Protein AF-A0A528FKL4-F1 (afdb_monomer)

Radius of gyration: 16.61 Å; Cα contacts (8 Å, |Δi|>4): 44; chains: 1; bounding box: 34×26×49 Å

pLDDT: mean 92.99, std 4.27, range [74.69, 98.38]

Secondary structure (DSSP, 8-state):
-HHHHTSS--------S--------TTSTTTTSHHHHHHHHHH--HHHHHHHHHTT-S----SSS--TTSTT--PPP-

Sequence (78 aa):
IDILDQMDLVKSEVATATTLVARTNITHKPYDDQRVRNALQMAVDNNAVLELGYAGRGTVGENHHVSPIHPEYFPLPK

Mean predicted aligned error: 4.28 Å

Structure (mmCIF, N/CA/C/O backbone):
data_AF-A0A528FKL4-F1
#
_entry.id   AF-A0A528FKL4-F1
#
loop_
_atom_site.group_PDB
_atom_site.id
_atom_site.type_symbol
_atom_site.label_atom_id
_atom_site.label_alt_id
_atom_site.label_comp_id
_atom_site.label_asym_id
_atom_site.label_entity_id
_atom_site.label_seq_id
_atom_site.pdbx_PDB_ins_code
_atom_site.Cartn_x
_atom_site.Cartn_y
_atom_site.Cartn_z
_atom_site.occupancy
_atom_site.B_iso_or_equiv
_atom_site.auth_seq_id
_atom_site.auth_comp_id
_atom_site.auth_asym_id
_atom_site.auth_atom_id
_atom_site.pdbx_PDB_model_num
ATOM 1 N N . ILE A 1 1 ? -1.104 -7.356 20.305 1.00 81.94 1 ILE A N 1
ATOM 2 C CA . ILE A 1 1 ? 0.173 -8.113 20.319 1.00 81.94 1 ILE A CA 1
ATOM 3 C C . ILE A 1 1 ? -0.136 -9.315 21.163 1.00 81.94 1 ILE A C 1
ATOM 5 O O . ILE A 1 1 ? -0.540 -9.106 22.294 1.00 81.94 1 ILE A O 1
ATOM 9 N N . ASP A 1 2 ? 0.055 -10.513 20.634 1.00 82.56 2 ASP A N 1
ATOM 10 C CA . ASP A 1 2 ? -0.603 -11.723 21.130 1.00 82.56 2 ASP A CA 1
ATOM 11 C C . ASP A 1 2 ? -0.352 -11.979 22.623 1.00 82.56 2 ASP A C 1
ATOM 13 O O . ASP A 1 2 ? -1.261 -12.367 23.345 1.00 82.56 2 ASP A O 1
ATOM 17 N N . ILE A 1 3 ? 0.848 -11.658 23.119 1.00 87.69 3 ILE A N 1
ATOM 18 C CA . ILE A 1 3 ? 1.176 -11.760 24.550 1.00 87.69 3 ILE A CA 1
ATOM 19 C C . ILE A 1 3 ? 0.394 -10.769 25.430 1.00 87.69 3 ILE A C 1
ATOM 21 O O . ILE A 1 3 ? 0.033 -11.094 26.553 1.00 87.69 3 ILE A O 1
ATOM 25 N N . LEU A 1 4 ? 0.113 -9.567 24.918 1.00 87.50 4 LEU A N 1
ATOM 26 C CA . LEU A 1 4 ? -0.699 -8.549 25.591 1.00 87.50 4 LEU A CA 1
ATOM 27 C C . LEU A 1 4 ? -2.194 -8.857 25.463 1.00 87.50 4 LEU A C 1
ATOM 29 O O . LEU A 1 4 ? -2.956 -8.510 26.355 1.00 87.50 4 LEU A O 1
ATOM 33 N N . ASP A 1 5 ? -2.604 -9.519 24.377 1.00 86.12 5 ASP A N 1
ATOM 34 C CA . ASP A 1 5 ? -3.996 -9.927 24.149 1.00 86.12 5 ASP A CA 1
ATOM 35 C C . ASP A 1 5 ? -4.433 -11.050 25.127 1.00 86.12 5 ASP A C 1
ATOM 37 O O . ASP A 1 5 ? -5.624 -11.275 25.312 1.00 86.12 5 ASP A O 1
ATOM 41 N N . GLN A 1 6 ? -3.486 -11.731 25.792 1.00 91.25 6 GLN A N 1
ATOM 42 C CA . GLN A 1 6 ? -3.750 -12.691 26.879 1.00 91.25 6 GLN A CA 1
ATOM 43 C C . GLN A 1 6 ? -3.976 -12.030 28.247 1.00 91.25 6 GLN A C 1
ATOM 45 O O . GLN A 1 6 ? -4.328 -12.706 29.214 1.00 91.25 6 GLN A O 1
ATOM 50 N N . MET A 1 7 ? -3.734 -10.725 28.353 1.00 90.56 7 MET A N 1
ATOM 51 C CA . MET A 1 7 ? -3.974 -9.966 29.573 1.00 90.56 7 MET A CA 1
ATOM 52 C C . MET A 1 7 ? -5.425 -9.470 29.572 1.00 90.56 7 MET A C 1
ATOM 54 O O . MET A 1 7 ? -5.948 -9.103 28.524 1.00 90.56 7 MET A O 1
ATOM 58 N N . ASP A 1 8 ? -6.065 -9.405 30.740 1.00 90.19 8 ASP A N 1
ATOM 59 C CA . ASP A 1 8 ? -7.433 -8.877 30.911 1.00 90.19 8 ASP A CA 1
ATOM 60 C C . ASP A 1 8 ? -7.459 -7.334 30.841 1.00 90.19 8 ASP A C 1
ATOM 62 O O . ASP A 1 8 ? -7.850 -6.631 31.771 1.00 90.19 8 ASP A O 1
ATOM 66 N N . LEU A 1 9 ? -6.913 -6.786 29.754 1.00 91.94 9 LEU A N 1
ATOM 67 C CA . LEU A 1 9 ? -6.784 -5.356 29.505 1.00 91.94 9 LEU A CA 1
ATOM 68 C C . LEU A 1 9 ? -7.760 -4.914 28.417 1.00 91.94 9 LEU A C 1
ATOM 70 O O . LEU A 1 9 ? -8.040 -5.635 27.460 1.00 91.94 9 LEU A O 1
ATOM 74 N N . VAL A 1 10 ? -8.220 -3.667 28.514 1.00 90.69 10 VAL A N 1
ATOM 75 C CA . VAL A 1 10 ? -9.011 -3.049 27.448 1.00 90.69 10 VAL A CA 1
ATOM 76 C C . VAL A 1 10 ? -8.095 -2.714 26.273 1.00 90.69 10 VAL A C 1
ATOM 78 O O . VAL A 1 10 ? -7.198 -1.876 26.384 1.00 90.69 10 VAL A O 1
ATOM 81 N N . LYS A 1 11 ? -8.347 -3.346 25.127 1.00 88.44 11 LYS A N 1
ATOM 82 C CA . LYS A 1 11 ? -7.674 -3.033 23.867 1.00 88.44 11 LYS A CA 1
ATOM 83 C C . LYS A 1 11 ? -8.330 -1.824 23.206 1.00 88.44 11 LYS A C 1
ATOM 85 O O . LYS A 1 11 ? -9.543 -1.795 23.019 1.00 88.44 11 LYS A O 1
ATOM 90 N N . SER A 1 12 ? -7.518 -0.848 22.821 1.00 89.69 12 SER A N 1
ATOM 91 C CA . SER A 1 12 ? -7.926 0.258 21.958 1.00 89.69 12 SER A CA 1
ATOM 92 C C . SER A 1 12 ? -7.077 0.251 20.693 1.00 89.69 12 SER A C 1
ATOM 94 O O . SER A 1 12 ? -5.880 -0.039 20.731 1.00 89.69 12 SER A O 1
ATOM 96 N N . GLU A 1 13 ? -7.703 0.551 19.560 1.00 87.56 13 GLU A N 1
ATOM 97 C CA . GLU A 1 13 ? -7.005 0.750 18.297 1.00 87.56 13 GLU A CA 1
ATOM 98 C C . GLU A 1 13 ? -7.574 1.964 17.572 1.00 87.56 13 GLU A C 1
ATOM 100 O O . GLU A 1 13 ? -8.746 2.312 17.723 1.00 87.56 13 GLU A O 1
ATOM 105 N N . VAL A 1 14 ? -6.724 2.616 16.786 1.00 89.94 14 VAL A N 1
ATOM 106 C CA . VAL A 1 14 ? -7.125 3.693 15.889 1.00 89.94 14 VAL A CA 1
ATOM 107 C C . VAL A 1 14 ? -6.335 3.561 14.598 1.00 89.94 14 VAL A C 1
ATOM 109 O O . VAL A 1 14 ? -5.118 3.365 14.620 1.00 89.94 14 VAL A O 1
ATOM 112 N N . ALA A 1 15 ? -7.027 3.653 13.466 1.00 88.56 15 ALA A N 1
ATOM 113 C CA . ALA A 1 15 ? -6.372 3.693 12.169 1.00 88.56 15 ALA A CA 1
ATOM 114 C C . ALA A 1 15 ? -5.567 4.993 12.037 1.00 88.56 15 ALA A C 1
ATOM 116 O O . ALA A 1 15 ? -6.068 6.081 12.325 1.00 88.56 15 ALA A O 1
ATOM 117 N N . THR A 1 16 ? -4.321 4.886 11.579 1.00 92.31 16 THR A N 1
ATOM 118 C CA . THR A 1 16 ? -3.484 6.042 11.246 1.00 92.31 16 THR A CA 1
ATOM 119 C C . THR A 1 16 ? -3.343 6.165 9.731 1.00 92.31 16 THR A C 1
ATOM 121 O O . THR A 1 16 ? -3.544 5.207 8.988 1.00 92.31 16 THR A O 1
ATOM 124 N N . ALA A 1 17 ? -2.950 7.347 9.253 1.00 93.19 17 ALA A N 1
ATOM 125 C CA . ALA A 1 17 ? -2.624 7.557 7.841 1.00 93.19 17 ALA A CA 1
ATOM 126 C C . ALA A 1 17 ? -1.223 7.024 7.456 1.00 93.19 17 ALA A C 1
ATOM 128 O O . ALA A 1 17 ? -0.750 7.256 6.341 1.00 93.19 17 ALA A O 1
ATOM 129 N N . THR A 1 18 ? -0.521 6.339 8.366 1.00 92.38 18 THR A N 1
ATOM 130 C CA . THR A 1 18 ? 0.810 5.783 8.099 1.00 92.38 18 THR A CA 1
ATOM 131 C C . THR A 1 18 ? 0.716 4.681 7.048 1.00 92.38 18 THR A C 1
ATOM 133 O O . THR A 1 18 ? -0.042 3.732 7.204 1.00 92.38 18 THR A O 1
ATOM 136 N N . THR A 1 19 ? 1.517 4.790 5.987 1.00 91.50 19 THR A N 1
ATOM 137 C CA . THR A 1 19 ? 1.525 3.827 4.877 1.00 91.50 19 THR A CA 1
ATOM 138 C C . THR A 1 19 ? 2.909 3.204 4.734 1.00 91.50 19 THR A C 1
ATOM 140 O O . THR A 1 19 ? 3.905 3.921 4.612 1.00 91.50 19 THR A O 1
ATOM 143 N N . LEU A 1 20 ? 2.981 1.871 4.728 1.00 91.62 20 LEU A N 1
ATOM 144 C CA . LEU A 1 20 ? 4.196 1.140 4.374 1.00 91.62 20 LEU A CA 1
ATOM 145 C C . LEU A 1 20 ? 4.318 1.084 2.849 1.00 91.62 20 LEU A C 1
ATOM 147 O O . LEU A 1 20 ? 3.381 0.688 2.162 1.00 91.62 20 LEU A O 1
ATOM 151 N N . VAL A 1 21 ? 5.473 1.486 2.318 1.00 93.62 21 VAL A N 1
ATOM 152 C CA . VAL A 1 21 ? 5.708 1.553 0.871 1.00 93.62 21 VAL A CA 1
ATOM 153 C C . VAL A 1 21 ? 7.052 0.918 0.536 1.00 93.62 21 VAL A C 1
ATOM 155 O O . VAL A 1 21 ? 8.080 1.307 1.090 1.00 93.62 21 VAL A O 1
ATOM 158 N N . ALA A 1 22 ? 7.056 0.001 -0.430 1.00 93.69 22 ALA A N 1
ATOM 159 C CA . ALA A 1 22 ? 8.267 -0.491 -1.077 1.00 93.69 22 ALA A CA 1
ATOM 160 C C . ALA A 1 22 ? 8.431 0.191 -2.442 1.00 93.69 22 ALA A C 1
ATOM 162 O O . ALA A 1 22 ? 7.488 0.274 -3.226 1.00 93.69 22 ALA A O 1
ATOM 163 N N . ARG A 1 23 ? 9.632 0.702 -2.729 1.00 94.75 23 ARG A N 1
ATOM 164 C CA . ARG A 1 23 ? 9.948 1.373 -3.997 1.00 94.75 23 ARG A CA 1
ATOM 165 C C . ARG A 1 23 ? 11.256 0.854 -4.562 1.00 94.75 23 A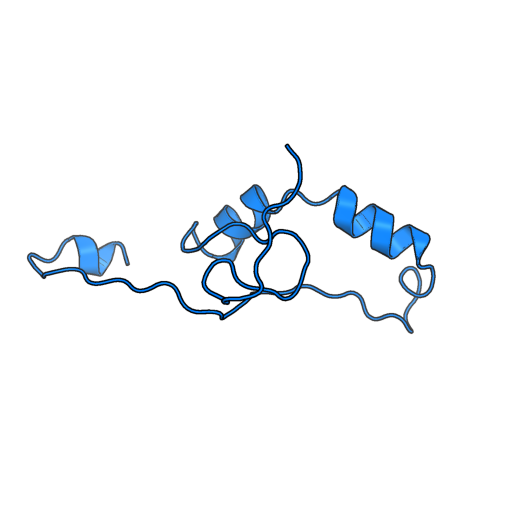RG A C 1
ATOM 167 O O . ARG A 1 23 ? 12.218 0.621 -3.838 1.00 94.75 23 ARG A O 1
ATOM 174 N N . THR A 1 24 ? 11.289 0.725 -5.878 1.00 97.25 24 THR A N 1
ATOM 175 C CA . THR A 1 24 ? 12.494 0.364 -6.620 1.00 97.25 24 THR A CA 1
ATOM 176 C C . THR A 1 24 ? 13.406 1.575 -6.795 1.00 97.25 24 THR A C 1
ATOM 178 O O . THR A 1 24 ? 12.922 2.689 -7.009 1.00 97.25 24 THR A O 1
ATOM 181 N N . ASN A 1 25 ? 14.721 1.361 -6.797 1.00 97.75 25 ASN A N 1
ATOM 182 C CA . ASN A 1 25 ? 15.676 2.410 -7.146 1.00 97.75 25 ASN A CA 1
ATOM 183 C C . ASN A 1 25 ? 15.673 2.663 -8.664 1.00 97.75 25 ASN A C 1
ATOM 185 O O . ASN A 1 25 ? 16.227 1.872 -9.421 1.00 97.75 25 ASN A O 1
ATOM 189 N N . ILE A 1 26 ? 15.080 3.778 -9.098 1.00 97.38 26 ILE A N 1
ATOM 190 C CA . ILE A 1 26 ? 14.845 4.086 -10.519 1.00 97.38 26 ILE A CA 1
ATOM 191 C C . ILE A 1 26 ? 16.117 4.329 -11.343 1.00 97.38 26 ILE A C 1
ATOM 193 O O . ILE A 1 26 ? 16.033 4.381 -12.562 1.00 97.38 26 ILE A O 1
ATOM 197 N N . THR A 1 27 ? 17.283 4.514 -10.720 1.00 97.38 27 THR A N 1
ATOM 198 C CA . THR A 1 27 ? 18.554 4.696 -11.448 1.00 97.38 27 THR A CA 1
ATOM 199 C C . THR A 1 27 ? 19.338 3.393 -11.600 1.00 97.38 27 THR A C 1
ATOM 201 O O . THR A 1 27 ? 20.413 3.387 -12.198 1.00 97.38 27 THR A O 1
ATOM 204 N N . HIS A 1 28 ? 18.817 2.283 -11.069 1.00 98.19 28 HIS A N 1
ATOM 205 C CA . HIS A 1 28 ? 19.487 0.992 -11.071 1.00 98.19 28 HIS A CA 1
ATOM 206 C C . HIS A 1 28 ? 18.745 -0.011 -11.954 1.00 98.19 28 HIS A C 1
ATOM 208 O O . HIS A 1 28 ? 17.561 -0.273 -11.746 1.00 98.19 28 HIS A O 1
ATOM 214 N N . LYS A 1 29 ? 19.449 -0.614 -12.916 1.00 97.75 29 LYS A N 1
ATOM 215 C CA . LYS A 1 29 ? 18.880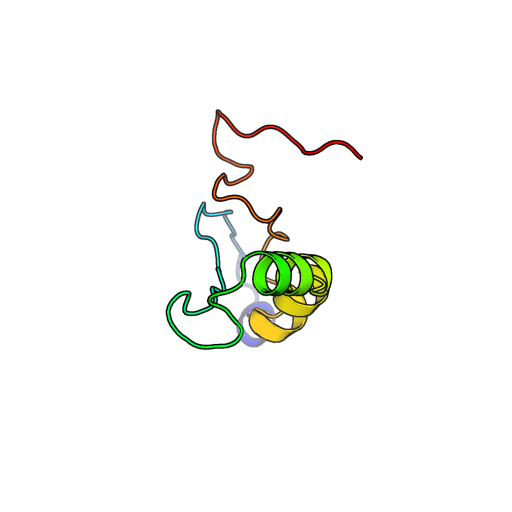 -1.658 -13.780 1.00 97.75 29 LYS A CA 1
ATOM 216 C C . LYS A 1 29 ? 18.401 -2.858 -12.940 1.00 97.75 29 LYS A C 1
ATOM 218 O O . LYS A 1 29 ? 19.114 -3.240 -12.013 1.00 97.75 29 LYS A O 1
ATOM 223 N N . PRO A 1 30 ? 17.236 -3.470 -13.240 1.00 97.19 30 PRO A N 1
ATOM 224 C CA . PRO A 1 30 ? 16.343 -3.207 -14.380 1.00 97.19 30 PRO A CA 1
ATOM 225 C C . PRO A 1 30 ? 15.223 -2.183 -14.095 1.00 97.19 30 PRO A C 1
ATOM 227 O O . PRO A 1 30 ? 14.265 -2.085 -14.858 1.00 97.19 30 PRO A O 1
ATOM 230 N N . TYR A 1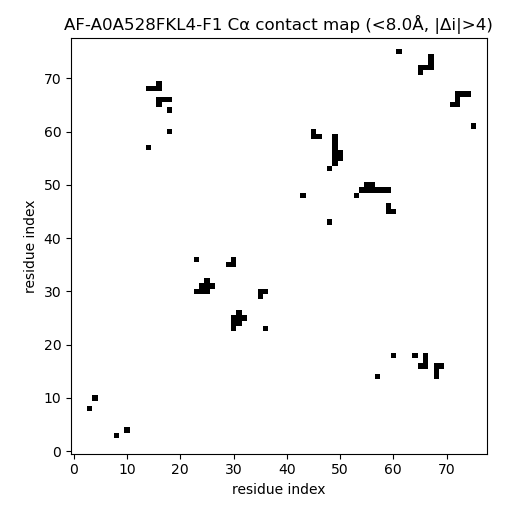 31 ? 15.284 -1.462 -12.974 1.00 98.31 31 TYR A N 1
ATOM 231 C CA . TYR A 1 31 ? 14.205 -0.586 -12.509 1.00 98.31 31 TYR A CA 1
ATOM 232 C C . TYR A 1 31 ? 14.215 0.812 -13.133 1.00 98.31 31 TYR A C 1
ATOM 234 O O . TYR A 1 31 ? 13.311 1.604 -12.859 1.00 98.31 31 TYR A O 1
ATOM 242 N N . ASP A 1 32 ? 15.200 1.118 -13.974 1.00 97.94 32 ASP A N 1
ATOM 243 C CA . ASP A 1 32 ? 15.206 2.282 -14.858 1.00 97.94 32 ASP A CA 1
ATOM 244 C C . ASP A 1 32 ? 14.064 2.222 -15.888 1.00 97.94 32 ASP A C 1
ATOM 246 O O . ASP A 1 32 ? 13.446 3.248 -16.183 1.00 97.94 32 ASP A O 1
ATOM 250 N N . ASP A 1 33 ? 13.668 1.025 -16.331 1.00 98.38 33 ASP A N 1
ATOM 251 C CA . ASP A 1 33 ? 12.499 0.824 -17.195 1.00 98.38 33 ASP A CA 1
ATOM 252 C C . ASP A 1 33 ? 11.176 0.888 -16.402 1.00 98.38 33 ASP A C 1
ATOM 254 O O . ASP A 1 33 ? 10.902 0.081 -15.508 1.00 98.38 33 ASP A O 1
ATOM 258 N N . GLN A 1 34 ? 10.298 1.831 -16.760 1.00 97.50 34 GLN A N 1
ATOM 259 C CA . GLN A 1 34 ? 8.980 1.978 -16.131 1.00 97.50 34 GLN A CA 1
ATOM 260 C C . GLN A 1 34 ? 8.100 0.735 -16.291 1.00 97.50 34 GLN A C 1
ATOM 262 O O . GLN A 1 34 ? 7.326 0.419 -15.389 1.00 97.50 34 GLN A O 1
ATOM 267 N N . ARG A 1 35 ? 8.228 0.002 -17.400 1.00 98.38 35 ARG A N 1
ATOM 268 C CA . ARG A 1 35 ? 7.443 -1.214 -17.649 1.00 98.38 35 ARG A CA 1
ATOM 269 C C . ARG A 1 35 ? 7.772 -2.298 -16.631 1.00 98.38 35 ARG A C 1
ATOM 271 O O . ARG A 1 35 ? 6.862 -2.975 -16.169 1.00 98.38 35 ARG A O 1
ATOM 278 N N . VAL A 1 36 ? 9.042 -2.412 -16.233 1.00 98.25 36 VAL A N 1
ATOM 279 C CA . VAL A 1 36 ? 9.486 -3.350 -15.189 1.0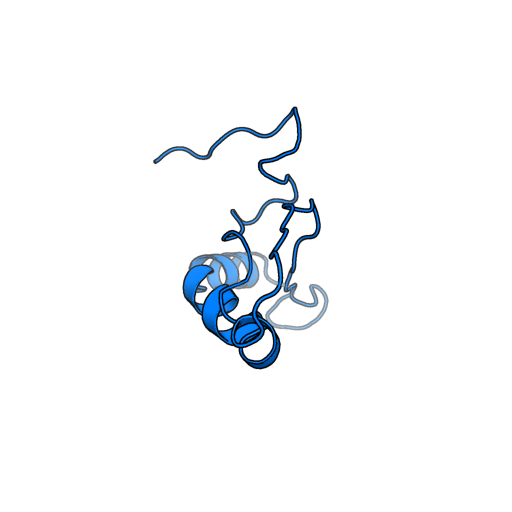0 98.25 36 VAL A CA 1
ATOM 280 C C . VAL A 1 36 ? 8.882 -2.973 -13.839 1.00 98.25 36 VAL A C 1
ATOM 282 O O . VAL A 1 36 ? 8.379 -3.842 -13.132 1.00 98.25 36 VAL A O 1
ATOM 285 N N . ARG A 1 37 ? 8.861 -1.681 -13.492 1.00 97.88 37 ARG A N 1
ATOM 286 C CA . ARG A 1 37 ? 8.261 -1.212 -12.230 1.00 97.88 37 ARG A CA 1
ATOM 287 C C . ARG A 1 37 ? 6.752 -1.447 -12.182 1.00 97.88 37 ARG A C 1
ATOM 289 O O . ARG A 1 37 ? 6.246 -1.928 -11.174 1.00 97.88 37 ARG A O 1
ATOM 296 N N . ASN A 1 38 ? 6.051 -1.163 -13.279 1.00 97.19 38 ASN A N 1
ATOM 297 C CA . ASN A 1 38 ? 4.617 -1.425 -13.385 1.00 97.19 38 ASN A CA 1
ATOM 298 C C . ASN A 1 38 ? 4.326 -2.931 -13.298 1.00 97.19 38 ASN A C 1
ATOM 300 O O . ASN A 1 38 ? 3.422 -3.337 -12.575 1.00 97.19 38 ASN A O 1
ATOM 304 N N . ALA A 1 39 ? 5.105 -3.762 -14.001 1.00 98.00 39 ALA A N 1
ATOM 305 C CA . ALA A 1 39 ? 4.971 -5.216 -13.940 1.00 98.00 39 ALA A CA 1
ATOM 306 C C . ALA A 1 39 ? 5.194 -5.743 -12.518 1.00 98.00 39 ALA A C 1
ATOM 308 O O . ALA A 1 39 ? 4.410 -6.561 -12.051 1.00 98.00 39 ALA A O 1
ATOM 309 N N . LEU A 1 40 ? 6.205 -5.229 -11.809 1.00 97.06 40 LEU A N 1
ATOM 310 C CA . LEU A 1 40 ? 6.444 -5.566 -10.407 1.00 97.06 40 LEU A CA 1
ATOM 311 C C . LEU A 1 40 ? 5.241 -5.200 -9.530 1.00 97.06 40 LEU A C 1
ATOM 313 O O . LEU A 1 40 ? 4.782 -6.043 -8.772 1.00 97.06 40 LEU A O 1
ATOM 317 N N . GLN A 1 41 ? 4.703 -3.983 -9.653 1.00 95.94 41 GLN A N 1
ATOM 318 C CA . GLN A 1 41 ? 3.538 -3.553 -8.874 1.00 95.94 41 GLN A CA 1
ATOM 319 C C . GLN A 1 41 ? 2.309 -4.443 -9.127 1.00 95.94 41 GLN A C 1
ATOM 321 O O . GLN A 1 41 ? 1.603 -4.779 -8.184 1.00 95.94 41 GLN A O 1
ATOM 326 N N . MET A 1 42 ? 2.057 -4.839 -10.379 1.00 95.69 42 MET A N 1
ATOM 327 C CA . MET A 1 42 ? 0.923 -5.705 -10.738 1.00 95.69 42 MET A CA 1
ATOM 328 C C . MET A 1 42 ? 1.125 -7.174 -10.339 1.00 95.69 42 MET A C 1
ATOM 330 O O . MET A 1 42 ? 0.147 -7.896 -10.174 1.00 95.69 42 MET A O 1
ATOM 334 N N . ALA A 1 43 ? 2.373 -7.630 -10.216 1.00 97.19 43 ALA A N 1
ATOM 335 C CA . ALA A 1 43 ? 2.701 -9.006 -9.847 1.00 97.19 43 ALA A CA 1
ATOM 336 C C . ALA A 1 43 ? 2.674 -9.258 -8.328 1.00 97.19 43 ALA A C 1
ATOM 338 O O . ALA A 1 43 ? 2.756 -10.409 -7.903 1.00 97.19 43 ALA A O 1
ATOM 339 N N . VAL A 1 44 ? 2.600 -8.203 -7.5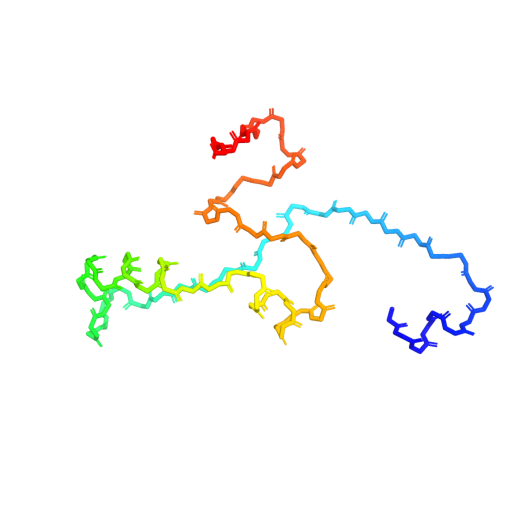11 1.00 96.12 44 VAL A N 1
ATOM 340 C CA . VAL A 1 44 ? 2.596 -8.294 -6.047 1.00 96.12 44 VAL A CA 1
ATOM 341 C C . VAL A 1 44 ? 1.162 -8.361 -5.524 1.00 96.12 44 VAL A C 1
ATOM 343 O O . VAL A 1 44 ? 0.340 -7.500 -5.823 1.00 96.12 44 VAL A O 1
ATOM 346 N N . ASP A 1 45 ? 0.885 -9.353 -4.678 1.00 96.50 45 ASP A N 1
ATOM 347 C CA . ASP A 1 45 ? -0.327 -9.381 -3.860 1.00 96.50 45 ASP A CA 1
ATOM 348 C C . ASP A 1 45 ? -0.093 -8.608 -2.554 1.00 96.50 45 ASP A C 1
ATOM 350 O O . ASP A 1 45 ? 0.628 -9.056 -1.656 1.00 96.50 45 ASP A O 1
ATOM 354 N N . ASN A 1 46 ? -0.717 -7.436 -2.440 1.00 95.31 46 ASN A N 1
ATOM 355 C CA . ASN A 1 46 ? -0.595 -6.588 -1.257 1.00 95.31 46 ASN A CA 1
ATOM 356 C C . ASN A 1 46 ? -1.173 -7.246 0.013 1.00 95.31 46 ASN A C 1
ATOM 358 O O . ASN A 1 46 ? -0.722 -6.903 1.108 1.00 95.31 46 ASN A O 1
ATOM 362 N N . ASN A 1 47 ? -2.110 -8.200 -0.099 1.00 96.06 47 ASN A N 1
ATOM 363 C CA . ASN A 1 47 ? -2.600 -8.957 1.060 1.00 96.06 47 ASN A CA 1
ATOM 364 C C . ASN A 1 47 ? -1.487 -9.824 1.646 1.00 9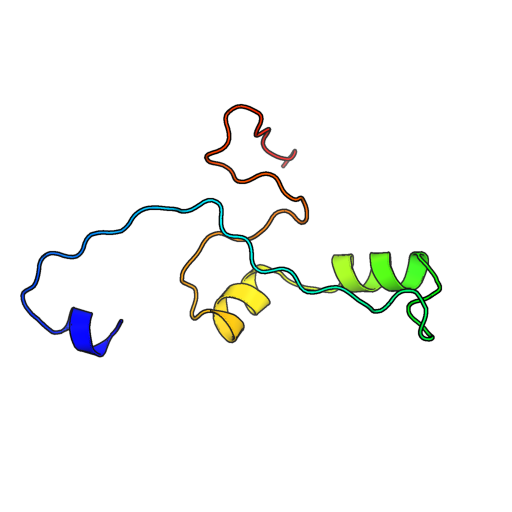6.06 47 ASN A C 1
ATOM 366 O O . ASN A 1 47 ? -1.213 -9.750 2.843 1.00 96.06 47 ASN A O 1
ATOM 370 N N . ALA A 1 48 ? -0.792 -10.577 0.789 1.00 97.06 48 ALA A N 1
ATOM 371 C CA . ALA A 1 48 ? 0.327 -11.417 1.201 1.00 97.06 48 ALA A CA 1
ATOM 372 C C . ALA A 1 48 ? 1.458 -10.590 1.835 1.00 97.06 48 ALA A C 1
ATOM 374 O O . ALA A 1 48 ? 2.043 -10.995 2.840 1.00 97.06 48 ALA A O 1
ATOM 375 N N . VAL A 1 49 ? 1.746 -9.400 1.294 1.00 96.00 49 VAL A N 1
ATOM 376 C CA . VAL A 1 49 ? 2.745 -8.485 1.874 1.00 96.00 49 VAL A CA 1
ATOM 377 C C . VAL A 1 49 ? 2.324 -7.993 3.260 1.00 96.00 49 VAL A C 1
ATOM 379 O O . VAL A 1 49 ? 3.159 -7.952 4.163 1.00 96.00 49 VAL A O 1
ATOM 382 N N . LEU A 1 50 ? 1.053 -7.632 3.454 1.00 95.69 50 LEU A N 1
ATOM 383 C CA . LEU A 1 50 ? 0.545 -7.181 4.752 1.00 95.69 50 LEU A CA 1
ATOM 384 C C . LEU A 1 50 ? 0.591 -8.304 5.797 1.00 95.69 50 LEU A C 1
ATOM 386 O O . LEU A 1 50 ? 1.004 -8.078 6.938 1.00 95.69 50 LEU A O 1
ATOM 390 N N . GLU A 1 51 ? 0.187 -9.510 5.408 1.00 96.00 51 GLU A N 1
ATOM 391 C CA . GLU A 1 51 ? 0.182 -10.678 6.284 1.00 96.00 51 GLU A CA 1
ATOM 392 C C . GLU A 1 51 ? 1.603 -11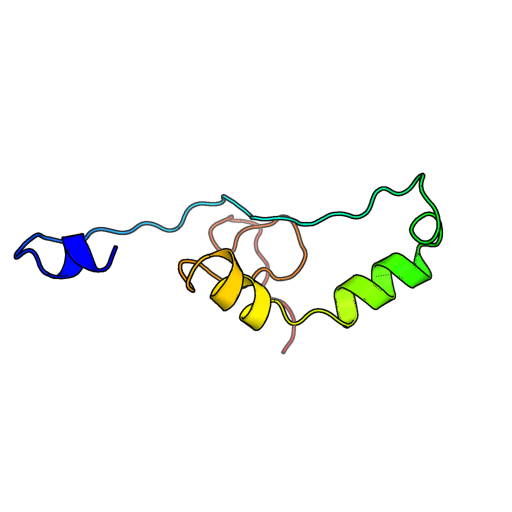.047 6.727 1.00 96.00 51 GLU A C 1
ATOM 394 O O . GLU A 1 51 ? 1.876 -11.116 7.925 1.00 96.00 51 GLU A O 1
ATOM 399 N N . LEU A 1 52 ? 2.538 -11.182 5.782 1.00 95.94 52 LEU A N 1
ATOM 400 C CA . LEU A 1 52 ? 3.912 -11.597 6.077 1.00 95.94 52 LEU A CA 1
ATOM 401 C C . LEU A 1 52 ? 4.770 -10.471 6.673 1.00 95.94 52 LEU A C 1
ATOM 403 O O . LEU A 1 52 ? 5.594 -10.716 7.552 1.00 95.94 52 LEU A O 1
ATOM 407 N N . GLY A 1 53 ? 4.604 -9.238 6.192 1.00 93.56 53 GLY A N 1
ATOM 408 C CA . GLY A 1 53 ? 5.444 -8.094 6.557 1.00 93.56 53 GLY A CA 1
ATOM 409 C C . GLY A 1 53 ? 4.968 -7.326 7.789 1.00 93.56 53 GLY A C 1
ATOM 410 O O . GLY A 1 53 ? 5.772 -6.645 8.427 1.00 93.56 53 GLY A O 1
ATOM 411 N N . TYR A 1 54 ? 3.680 -7.420 8.136 1.00 92.81 54 TYR A N 1
ATOM 412 C CA . TYR A 1 54 ? 3.101 -6.671 9.256 1.00 92.81 54 TYR A CA 1
ATOM 413 C C . TYR A 1 54 ? 2.105 -7.477 10.101 1.00 92.81 54 TYR A C 1
ATOM 415 O O . TYR A 1 54 ? 1.340 -6.902 10.877 1.00 92.81 54 TYR A O 1
ATOM 423 N N . ALA A 1 55 ? 2.123 -8.810 9.987 1.00 92.56 55 ALA A N 1
ATOM 424 C CA . ALA A 1 55 ? 1.255 -9.720 10.738 1.00 92.56 55 ALA A CA 1
ATOM 425 C C . ALA A 1 55 ? -0.241 -9.370 10.612 1.00 92.56 55 ALA A C 1
ATOM 427 O O . ALA A 1 55 ? -0.988 -9.450 11.588 1.00 92.56 55 ALA A O 1
ATOM 428 N N . GLY A 1 56 ? -0.662 -8.892 9.434 1.00 92.06 56 GLY A N 1
ATOM 429 C CA . GLY A 1 56 ? -2.053 -8.509 9.174 1.00 92.06 56 GLY A CA 1
ATOM 430 C C . GLY A 1 56 ? -2.518 -7.234 9.890 1.00 92.06 56 GLY A C 1
ATOM 431 O O . GLY A 1 56 ? -3.702 -6.913 9.851 1.00 92.06 56 GLY A O 1
ATOM 432 N N . ARG A 1 57 ? -1.628 -6.490 10.562 1.00 90.50 57 ARG A N 1
ATOM 433 C CA . ARG A 1 57 ? -1.998 -5.356 11.430 1.00 90.50 57 ARG A CA 1
ATOM 434 C C . ARG A 1 57 ? -2.211 -4.061 10.654 1.00 90.50 57 ARG A C 1
ATOM 436 O O . ARG A 1 57 ? -1.522 -3.077 10.881 1.00 90.50 57 ARG A O 1
ATOM 443 N N . GLY A 1 58 ? -3.154 -4.029 9.730 1.00 92.06 58 GLY A N 1
ATOM 444 C CA . GLY A 1 58 ? -3.439 -2.813 8.979 1.00 92.06 58 GLY A CA 1
ATOM 445 C C . GLY A 1 58 ? -4.519 -3.007 7.935 1.00 92.06 58 GLY A C 1
ATOM 446 O O . GLY A 1 58 ? -5.268 -3.978 7.963 1.00 92.06 58 GLY A O 1
ATOM 447 N N . THR A 1 59 ? -4.579 -2.067 7.000 1.00 92.88 59 THR A N 1
ATOM 448 C CA . THR A 1 59 ? -5.436 -2.154 5.818 1.00 92.88 59 THR A CA 1
ATOM 449 C C . THR A 1 59 ? -4.569 -2.308 4.576 1.00 92.88 59 THR A C 1
ATOM 451 O O . THR A 1 59 ? -3.440 -1.817 4.518 1.00 92.88 59 THR A O 1
ATOM 454 N N . VAL A 1 60 ? -5.078 -3.047 3.595 1.00 93.88 60 VAL A N 1
ATOM 455 C CA . VAL A 1 60 ? -4.375 -3.296 2.334 1.00 93.88 60 VAL A CA 1
ATOM 456 C C . VAL A 1 60 ? -4.274 -1.985 1.566 1.00 93.88 60 VAL A C 1
ATOM 458 O O . VAL A 1 60 ? -5.272 -1.299 1.363 1.00 93.88 60 VAL A O 1
ATOM 461 N N . GLY A 1 61 ? -3.061 -1.632 1.145 1.00 91.88 61 GLY A N 1
ATOM 462 C CA . GLY A 1 61 ? -2.830 -0.425 0.362 1.00 91.88 61 GLY A CA 1
ATOM 463 C C . GLY A 1 61 ? -3.324 -0.568 -1.077 1.00 91.88 61 GLY A C 1
ATOM 464 O O . GLY A 1 61 ? -3.082 -1.581 -1.733 1.00 91.88 61 GLY A O 1
ATOM 465 N N . GLU A 1 62 ? -3.931 0.493 -1.599 1.00 91.81 62 GLU A N 1
ATOM 466 C CA . GLU A 1 62 ? -4.469 0.573 -2.966 1.00 91.81 62 GLU A CA 1
ATOM 467 C C . GLU A 1 62 ? -3.440 1.103 -3.990 1.00 91.81 62 GLU A C 1
ATOM 469 O O . GLU A 1 62 ? -3.777 1.527 -5.092 1.00 91.81 62 GLU A O 1
ATOM 474 N N . ASN A 1 63 ? -2.150 1.071 -3.634 1.00 92.31 63 ASN A N 1
ATOM 475 C CA . ASN A 1 63 ? -1.033 1.591 -4.433 1.00 92.31 63 ASN A CA 1
ATOM 476 C C . ASN A 1 63 ? -1.130 3.095 -4.786 1.00 92.31 63 ASN A C 1
ATOM 478 O O . ASN A 1 63 ? -0.591 3.542 -5.800 1.00 92.31 63 ASN A O 1
ATOM 482 N N . HIS A 1 64 ? -1.745 3.895 -3.912 1.00 91.00 64 HIS A N 1
ATOM 483 C CA . HIS A 1 64 ? -1.684 5.361 -3.920 1.00 91.00 64 HIS A CA 1
ATOM 484 C C . HIS A 1 64 ? -1.457 5.919 -2.504 1.00 91.00 64 HIS A C 1
ATOM 486 O O . HIS A 1 64 ? -1.623 5.220 -1.509 1.00 91.00 64 HIS A O 1
ATOM 492 N N . HIS A 1 65 ? -1.064 7.193 -2.398 1.00 90.75 65 HIS A N 1
ATOM 493 C CA . HIS A 1 65 ? -0.645 7.827 -1.133 1.00 90.75 65 HIS A CA 1
ATOM 494 C C . HIS A 1 65 ? -1.792 8.542 -0.395 1.00 90.75 65 HIS A C 1
ATOM 496 O O . HIS A 1 65 ? -1.572 9.549 0.272 1.00 90.75 65 HIS A O 1
ATOM 502 N N . VAL A 1 66 ? -3.022 8.044 -0.531 1.00 92.69 66 VAL A N 1
ATOM 503 C CA . VAL A 1 66 ? -4.217 8.648 0.086 1.00 92.69 66 VAL A CA 1
ATOM 504 C C . VAL A 1 66 ? -4.869 7.603 0.972 1.00 92.69 66 VAL A C 1
ATOM 506 O O . VAL A 1 66 ? -5.339 6.584 0.477 1.00 92.69 66 VAL A O 1
ATOM 509 N N . SER A 1 67 ? -4.844 7.839 2.282 1.00 92.50 67 SER A N 1
ATOM 510 C CA . SER A 1 67 ? -5.444 6.931 3.260 1.00 92.50 67 SER A CA 1
ATOM 511 C C . SER A 1 67 ? -6.975 6.986 3.184 1.00 92.50 67 SER A C 1
ATOM 513 O O . SER A 1 67 ? -7.508 8.080 3.002 1.00 92.50 67 SER A O 1
ATOM 515 N N . PRO A 1 68 ? -7.693 5.874 3.428 1.00 91.69 68 PRO A N 1
ATOM 516 C CA . PRO A 1 68 ? -9.157 5.863 3.490 1.00 91.69 68 PRO A CA 1
ATOM 517 C C . PRO A 1 68 ? -9.780 6.821 4.515 1.00 91.69 68 PRO A C 1
ATOM 519 O O . PRO A 1 68 ? -10.941 7.190 4.379 1.00 91.69 68 PRO A O 1
ATOM 522 N N . ILE A 1 69 ? -9.027 7.238 5.541 1.00 92.44 69 ILE A N 1
ATOM 523 C CA . ILE A 1 69 ? -9.501 8.219 6.534 1.00 92.44 69 ILE A CA 1
ATOM 524 C C . ILE A 1 69 ? -9.357 9.674 6.056 1.00 92.44 69 ILE A C 1
ATOM 526 O O . ILE A 1 69 ? -9.802 10.592 6.743 1.00 92.44 69 ILE A O 1
ATOM 530 N N . HIS A 1 70 ? -8.690 9.909 4.921 1.00 93.56 70 HIS A N 1
ATOM 531 C CA . HIS A 1 70 ? -8.480 11.247 4.377 1.00 93.56 70 HIS A CA 1
ATOM 532 C C . HIS A 1 70 ? -9.775 11.778 3.729 1.00 93.56 70 HIS A C 1
ATOM 534 O O . HIS A 1 70 ? -10.414 11.030 2.992 1.00 93.56 70 HIS A O 1
ATOM 540 N N . PRO A 1 71 ? -10.154 13.061 3.913 1.00 93.75 71 PRO A N 1
ATOM 541 C CA . PRO A 1 71 ? -11.398 13.611 3.352 1.00 93.75 71 PRO A CA 1
ATOM 542 C C . PRO A 1 71 ? -11.514 13.522 1.824 1.00 93.75 71 PRO A C 1
ATOM 544 O O . PRO A 1 71 ? -12.614 13.450 1.290 1.00 93.75 71 PRO A O 1
ATOM 547 N N . GLU A 1 72 ? -10.379 13.535 1.125 1.00 92.25 72 GLU A N 1
ATOM 548 C CA . GLU A 1 72 ? -10.307 13.447 -0.342 1.00 92.25 72 GLU A CA 1
ATOM 549 C C . GLU A 1 72 ? -10.115 12.011 -0.853 1.00 92.25 72 GLU A C 1
ATOM 551 O O . GLU A 1 72 ? -9.754 11.806 -2.011 1.00 92.25 72 GLU A O 1
ATOM 556 N N . TYR A 1 73 ? -10.281 11.002 0.002 1.00 94.06 73 TYR A N 1
ATOM 557 C CA . TYR A 1 73 ? -10.225 9.617 -0.439 1.00 94.06 73 TYR A CA 1
ATOM 558 C C . TYR A 1 73 ? -11.426 9.277 -1.327 1.00 94.06 73 TYR A C 1
ATOM 560 O O . TYR A 1 73 ? -12.576 9.545 -0.974 1.00 94.06 73 TYR A O 1
ATOM 568 N N . PHE A 1 74 ? -11.151 8.625 -2.455 1.00 92.44 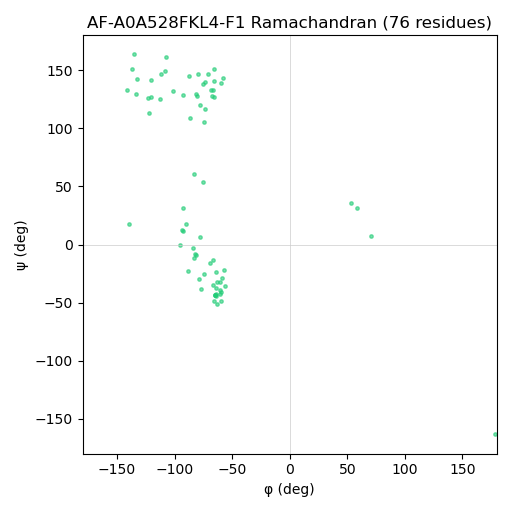74 PHE A N 1
ATOM 569 C CA . PHE A 1 74 ? -12.168 8.079 -3.343 1.00 92.44 74 PHE A CA 1
ATOM 570 C C . PHE A 1 74 ? -11.925 6.579 -3.528 1.00 92.44 74 PHE A C 1
ATOM 572 O O . PHE A 1 74 ? -10.818 6.206 -3.919 1.00 92.44 74 PHE A O 1
ATOM 579 N N . PRO A 1 75 ? -12.932 5.723 -3.274 1.00 88.88 75 PRO A N 1
ATOM 580 C CA . PRO A 1 75 ? -12.778 4.283 -3.420 1.00 88.88 75 PRO A CA 1
ATOM 581 C C . PRO A 1 75 ? -1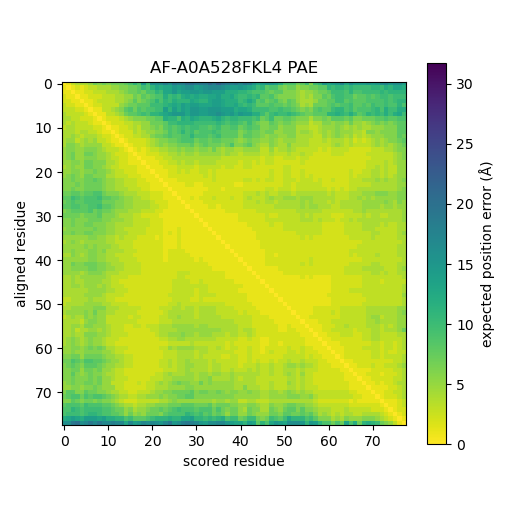2.548 3.902 -4.884 1.00 88.88 75 PRO A C 1
ATOM 583 O O . PRO A 1 75 ? -13.189 4.450 -5.788 1.00 88.88 75 PRO A O 1
ATOM 586 N N . LEU A 1 76 ? -11.657 2.937 -5.114 1.00 86.69 76 LEU A N 1
ATOM 587 C CA . LEU A 1 76 ? -11.406 2.412 -6.453 1.00 86.69 76 LEU A CA 1
ATOM 588 C C . LEU A 1 76 ? -12.639 1.667 -7.009 1.00 86.69 76 LEU A C 1
ATOM 590 O O . LEU A 1 76 ? -13.422 1.095 -6.240 1.00 86.69 76 LEU A O 1
ATOM 594 N N . PRO A 1 77 ? -12.828 1.644 -8.344 1.00 86.81 77 PRO A N 1
ATOM 595 C CA . PRO A 1 77 ? -13.855 0.819 -8.975 1.00 86.81 77 PRO A CA 1
ATOM 596 C C . PRO A 1 77 ? -13.652 -0.664 -8.633 1.00 86.81 77 PRO A C 1
ATOM 598 O O . PRO A 1 77 ? -12.512 -1.123 -8.559 1.00 86.81 77 PRO A O 1
ATOM 601 N N . LYS A 1 78 ? -14.754 -1.398 -8.445 1.00 74.69 78 LYS A N 1
ATOM 602 C CA . LYS A 1 78 ? -14.747 -2.851 -8.214 1.00 74.69 78 LYS A CA 1
ATOM 603 C C . LYS A 1 78 ? -14.917 -3.628 -9.509 1.00 74.69 78 LYS A C 1
ATOM 605 O O . LYS A 1 78 ? -15.715 -3.164 -10.354 1.00 74.69 78 LYS A O 1
#

Foldseek 3Di:
DVVVVPDPDDDDDDADLDDDDDDDDCVDPPNVDPVVVVVVVVVDDQCVCCCVVPVVPHDRDPPDSADPVHPPDDDDDD

Solvent-accessible surface area (backbone atoms only — not comparable to full-atom values): 5487 Å² total; per-residue (Å²): 104,76,79,61,67,73,43,102,62,90,86,82,87,77,92,69,79,80,75,91,82,89,81,77,60,55,91,41,85,73,38,55,43,65,67,50,48,52,49,51,61,72,71,53,60,52,62,61,48,38,40,75,75,50,74,53,77,73,78,73,75,86,87,65,99,66,40,86,88,41,92,85,49,74,85,77,88,130